Protein AF-A0A7G1KSM9-F1 (afdb_monomer_lite)

Sequence (116 aa):
MVGIVAAVAVLLAAGSAVAEEPATRLVLTREDSDQPTRTATLTCDPVGGSHPAAVAACGFLAPLGELTLPEEDPSVRCFRYHPVVYRAEGILRGTPISVVRTYGCLIPELPALWAF

InterPro domains:
  IPR023549 Subtilisin inhibitor [PF00720] (26-104)
  IPR036819 Subtilisin inhibitor-like superfamily [G3DSA:3.30.350.10] (16-112)
  IPR036819 Subtilisin inhibitor-like superfamily [SSF55399] (30-105)

Secondary structure (DSSP, 8-state):
--------------------PPPPEEEEEEEETTEEEEEEEEEETTEESS-TTHHHHHHHHTT-SS--PPPP-TTS--SS---EEEEEEEEETTEEEEEEEEESS-PPPPPGGG--

Foldseek 3Di:
DDDDDDDDDDDDPPPPPPPPFQKDWKWKWKDWPPDDIDIWIFTVVPTDTRQPPRVQLNVVLVPDPDDAADDDDPVDDAPFWTKMKIWMFDDRRNRTDIYIDIDTRDRDDDGSNNVD

Structure (mmCIF, N/CA/C/O backbone):
data_AF-A0A7G1KSM9-F1
#
_entry.id   AF-A0A7G1KSM9-F1
#
loop_
_atom_site.group_PDB
_atom_site.id
_atom_site.type_symbol
_atom_site.label_atom_id
_atom_site.label_alt_id
_atom_site.label_comp_id
_atom_site.label_asym_id
_atom_site.label_entity_id
_atom_site.label_seq_id
_atom_site.pdbx_PDB_ins_code
_atom_site.Cartn_x
_atom_site.Cartn_y
_atom_site.Cartn_z
_atom_site.occupancy
_atom_site.B_iso_or_equiv
_atom_site.auth_seq_id
_atom_site.auth_comp_id
_atom_site.auth_asym_id
_atom_site.auth_atom_id
_atom_site.pdbx_PDB_model_num
ATOM 1 N N . MET A 1 1 ? -33.734 14.907 71.383 1.00 39.75 1 MET A N 1
ATOM 2 C CA . MET A 1 1 ? -33.641 15.431 70.005 1.00 39.75 1 MET A CA 1
ATOM 3 C C . MET A 1 1 ? -32.672 14.536 69.248 1.00 39.75 1 MET A C 1
ATOM 5 O O . MET A 1 1 ? -31.498 14.544 69.585 1.00 39.75 1 MET A O 1
ATOM 9 N N . VAL A 1 2 ? -33.155 13.688 68.337 1.00 40.62 2 VAL A N 1
ATOM 10 C CA . VAL A 1 2 ? -32.321 12.774 67.534 1.00 40.62 2 VAL A CA 1
ATOM 11 C C . VAL A 1 2 ? -32.376 13.279 66.095 1.00 40.62 2 VAL A C 1
ATOM 13 O O . VAL A 1 2 ? -33.443 13.271 65.489 1.00 40.62 2 VAL A O 1
ATOM 16 N N . GLY A 1 3 ? -31.259 13.810 65.596 1.00 44.59 3 GLY A N 1
ATOM 17 C CA . GLY A 1 3 ? -31.124 14.308 64.228 1.00 44.59 3 GLY A CA 1
ATOM 18 C C . GLY A 1 3 ? -30.664 13.186 63.303 1.00 44.59 3 GLY A C 1
ATOM 19 O O . GLY A 1 3 ? -29.601 12.610 63.515 1.00 44.59 3 GLY A O 1
ATOM 20 N N . ILE A 1 4 ? -31.475 12.863 62.298 1.00 49.16 4 ILE A N 1
ATOM 21 C CA . ILE A 1 4 ? -31.151 11.878 61.263 1.00 49.16 4 ILE A CA 1
ATOM 22 C C . ILE A 1 4 ? -30.367 12.601 60.164 1.00 49.16 4 ILE A C 1
ATOM 24 O O . ILE A 1 4 ? -30.882 13.521 59.531 1.00 49.16 4 ILE A O 1
ATOM 28 N N . VAL A 1 5 ? -29.116 12.194 59.951 1.00 51.19 5 VAL A N 1
ATOM 29 C CA . VAL A 1 5 ? -28.279 12.659 58.839 1.00 51.19 5 VAL A CA 1
ATOM 30 C C . VAL A 1 5 ? -28.588 11.783 57.624 1.00 51.19 5 VAL A C 1
ATOM 32 O O . VAL A 1 5 ? -28.322 10.583 57.641 1.00 51.19 5 VAL A O 1
ATOM 35 N N . ALA A 1 6 ? -29.174 12.367 56.579 1.00 50.00 6 ALA A N 1
ATOM 36 C CA . ALA A 1 6 ? -29.398 11.699 55.300 1.00 50.00 6 ALA A CA 1
ATOM 37 C C . ALA A 1 6 ? -28.139 11.829 54.427 1.00 50.00 6 ALA A C 1
ATOM 39 O O . ALA A 1 6 ? -27.788 12.925 53.992 1.00 50.00 6 ALA A O 1
ATOM 40 N N . ALA A 1 7 ? -27.444 10.717 54.188 1.00 54.44 7 ALA A N 1
ATOM 41 C CA . ALA A 1 7 ? -26.308 10.660 53.274 1.00 54.44 7 ALA A CA 1
ATOM 42 C C . ALA A 1 7 ? -26.807 10.506 51.827 1.00 54.44 7 ALA A C 1
ATOM 44 O O . ALA A 1 7 ? -27.476 9.530 51.492 1.00 54.44 7 ALA A O 1
ATOM 45 N N . VAL A 1 8 ? -26.485 11.476 50.969 1.00 54.75 8 VAL A N 1
ATOM 46 C CA . VAL A 1 8 ? -26.760 11.435 49.526 1.00 54.75 8 VAL A CA 1
ATOM 47 C C . VAL A 1 8 ? -25.670 10.599 48.854 1.00 54.75 8 VAL A C 1
ATOM 49 O O . VAL A 1 8 ? -24.506 10.992 48.832 1.00 54.75 8 VAL A O 1
ATOM 52 N N . ALA A 1 9 ? -26.036 9.435 48.320 1.00 57.41 9 ALA A N 1
ATOM 53 C CA . ALA A 1 9 ? -25.137 8.599 47.532 1.00 57.41 9 ALA A CA 1
ATOM 54 C C . ALA A 1 9 ? -25.076 9.127 46.089 1.00 57.41 9 ALA A C 1
ATOM 56 O O . ALA A 1 9 ? -26.058 9.055 45.350 1.00 57.41 9 ALA A O 1
ATOM 57 N N . VAL A 1 10 ? -23.927 9.674 45.688 1.00 58.09 10 VAL A N 1
ATOM 58 C CA . VAL A 1 10 ? -23.657 10.062 44.298 1.00 58.09 10 VAL A CA 1
ATOM 59 C C . VAL A 1 10 ? -23.310 8.795 43.514 1.00 58.09 10 VAL A C 1
ATOM 61 O O . VAL A 1 10 ? -22.262 8.192 43.727 1.00 58.09 10 VAL A O 1
ATOM 64 N N . LEU A 1 11 ? -24.204 8.374 42.620 1.00 55.00 11 LEU A N 1
ATOM 65 C CA . LEU A 1 11 ? -23.947 7.309 41.650 1.00 55.00 11 LEU A CA 1
ATOM 66 C C . LEU A 1 11 ? -23.027 7.865 40.553 1.00 55.00 11 LEU A C 1
ATOM 68 O O . LEU A 1 11 ? -23.480 8.584 39.664 1.00 55.00 11 LEU A O 1
ATOM 72 N N . LEU A 1 12 ? -21.729 7.553 40.617 1.00 54.66 12 LEU A N 1
ATOM 73 C CA . LEU A 1 12 ? -20.820 7.771 39.492 1.00 54.66 12 LEU A CA 1
ATOM 74 C C . LEU A 1 12 ? -21.160 6.754 38.395 1.00 54.66 12 LEU A C 1
ATOM 76 O O . LEU A 1 12 ? -20.858 5.568 38.522 1.00 54.66 12 LEU A O 1
ATOM 80 N N . ALA A 1 13 ? -21.785 7.217 37.314 1.00 57.41 13 ALA A N 1
ATOM 81 C CA . ALA A 1 13 ? -21.904 6.446 36.086 1.00 57.41 13 ALA A CA 1
ATOM 82 C C . ALA A 1 13 ? -20.502 6.266 35.484 1.00 57.41 13 ALA A C 1
ATOM 84 O O . ALA A 1 13 ? -19.926 7.202 34.929 1.00 57.41 13 ALA A O 1
ATOM 85 N N . ALA A 1 14 ? -19.936 5.067 35.618 1.00 58.00 14 ALA A N 1
ATOM 86 C CA . ALA A 1 14 ? -18.757 4.663 34.869 1.00 58.00 14 ALA A CA 1
ATOM 87 C C . ALA A 1 14 ? -19.163 4.537 33.394 1.00 58.00 14 ALA A C 1
ATOM 89 O O . ALA A 1 14 ? -19.775 3.550 32.990 1.00 58.00 14 ALA A O 1
ATOM 90 N N . GLY A 1 15 ? -18.894 5.576 32.604 1.00 56.28 15 GLY A N 1
ATOM 91 C CA . GLY A 1 15 ? -19.031 5.504 31.156 1.00 56.28 15 GLY A CA 1
ATOM 92 C C . GLY A 1 15 ? -18.079 4.439 30.627 1.00 56.28 15 GLY A C 1
ATOM 93 O O . GLY A 1 15 ? -16.872 4.522 30.850 1.00 56.28 15 GLY A O 1
ATOM 94 N N . SER A 1 16 ? -18.620 3.427 29.954 1.00 50.34 16 SER A N 1
ATOM 95 C CA . SER A 1 16 ? -17.835 2.462 29.198 1.00 50.34 16 SER A CA 1
ATOM 96 C C . SER A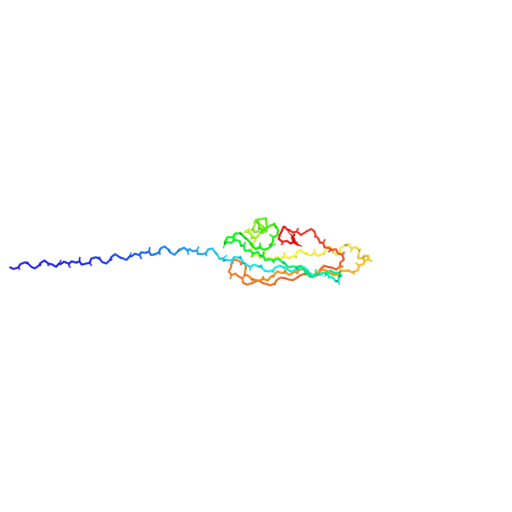 1 16 ? -17.045 3.232 28.145 1.00 50.34 16 SER A C 1
ATOM 98 O O . SER A 1 16 ? -17.616 3.694 27.159 1.00 50.34 16 SER A O 1
ATOM 100 N N . ALA A 1 17 ? -15.743 3.408 28.355 1.00 57.19 17 ALA A N 1
ATOM 101 C CA . ALA A 1 17 ? -14.856 3.788 27.272 1.00 57.19 17 ALA A CA 1
ATOM 102 C C . ALA A 1 17 ? -14.885 2.624 26.278 1.00 57.19 17 ALA A C 1
ATOM 104 O O . ALA A 1 17 ? -14.283 1.579 26.525 1.00 57.19 17 ALA A O 1
ATOM 105 N N . VAL A 1 18 ? -15.651 2.765 25.193 1.00 57.38 18 VAL A N 1
ATOM 106 C CA . VAL A 1 18 ? -15.449 1.927 24.015 1.00 57.38 18 VAL A CA 1
ATOM 107 C C . VAL A 1 18 ? -14.020 2.238 23.601 1.00 57.38 18 VAL A C 1
ATOM 109 O O . VAL A 1 18 ? -13.718 3.371 23.229 1.00 57.38 18 VAL A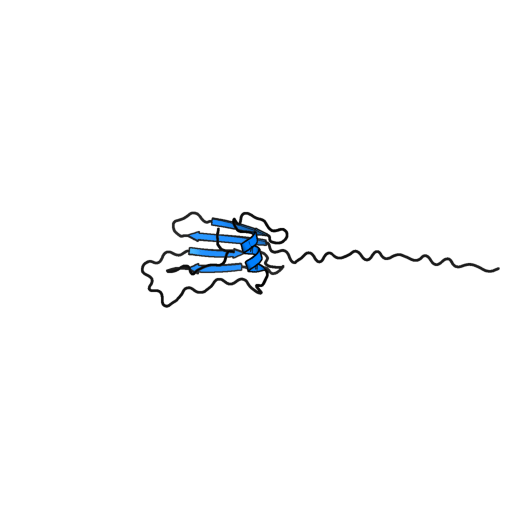 O 1
ATOM 112 N N . ALA A 1 19 ? -13.113 1.285 23.803 1.00 54.09 19 ALA A N 1
ATOM 113 C CA . ALA A 1 19 ? -11.807 1.368 23.188 1.00 54.09 19 ALA A CA 1
ATOM 114 C C . ALA A 1 19 ? -12.088 1.342 21.686 1.00 54.09 19 ALA A C 1
ATOM 116 O O . ALA A 1 19 ? -12.403 0.288 21.143 1.00 54.09 19 ALA A O 1
ATOM 117 N N . GLU A 1 20 ? -12.110 2.520 21.061 1.00 58.97 20 GLU A N 1
ATOM 118 C CA . GLU A 1 20 ? -12.119 2.633 19.611 1.00 58.97 20 GLU A CA 1
ATOM 119 C C . GLU A 1 20 ? -10.9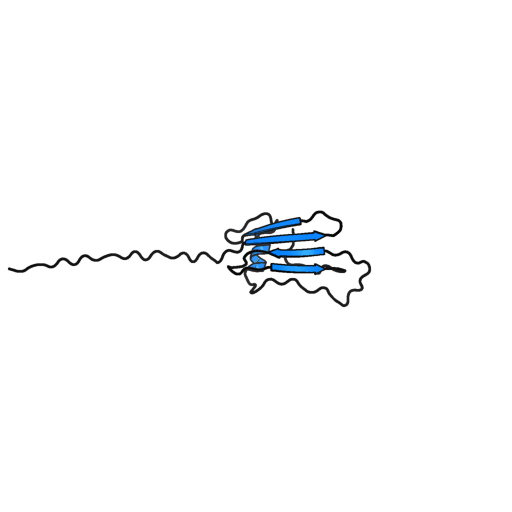18 1.806 19.152 1.00 58.97 20 GLU A C 1
ATOM 121 O O . GLU A 1 20 ? -9.779 2.112 19.532 1.00 58.97 20 GLU A O 1
ATOM 126 N N . GLU A 1 21 ? -11.167 0.692 18.453 1.00 62.78 21 GLU A N 1
ATOM 127 C CA . GLU A 1 21 ? -10.068 -0.077 17.884 1.00 62.78 21 GLU A CA 1
ATOM 128 C C . GLU A 1 21 ? -9.228 0.891 17.059 1.00 62.78 21 GLU A C 1
ATOM 130 O O . GLU A 1 21 ? -9.774 1.760 16.367 1.00 62.78 21 GLU A O 1
ATOM 135 N N . PRO A 1 22 ? -7.896 0.842 17.208 1.00 68.81 22 PRO A N 1
ATOM 136 C CA . PRO A 1 22 ? -7.070 1.882 16.652 1.00 68.81 22 PRO A CA 1
ATOM 137 C C . PRO A 1 22 ? -7.269 1.870 15.133 1.00 68.81 22 PRO A C 1
ATOM 139 O O . PRO A 1 22 ? -7.012 0.874 14.459 1.00 68.81 22 PRO A O 1
ATOM 142 N N . ALA A 1 23 ? -7.798 2.977 14.612 1.00 84.94 23 ALA A N 1
ATOM 143 C CA . ALA A 1 23 ? -8.344 3.001 13.265 1.00 84.94 23 ALA A CA 1
ATOM 144 C C . ALA A 1 23 ? -7.251 2.718 12.228 1.00 84.94 23 ALA A C 1
ATOM 146 O O . ALA A 1 23 ? -6.180 3.334 12.245 1.00 84.94 23 ALA A O 1
ATOM 147 N N . THR A 1 24 ? -7.536 1.807 11.298 1.00 94.62 24 THR A N 1
ATOM 148 C CA . THR A 1 24 ? -6.710 1.608 10.103 1.00 94.62 24 THR A CA 1
ATOM 149 C C . THR A 1 24 ? -7.326 2.355 8.930 1.00 94.62 24 THR A C 1
ATOM 151 O O . THR A 1 24 ? -8.465 2.087 8.550 1.00 94.62 24 THR A O 1
ATOM 154 N N . ARG A 1 25 ? -6.568 3.296 8.361 1.00 96.88 25 ARG A N 1
ATOM 155 C CA . ARG A 1 25 ? -6.930 4.093 7.187 1.00 96.88 25 ARG A CA 1
ATOM 156 C C . ARG A 1 25 ? -5.703 4.306 6.315 1.00 96.88 25 ARG A C 1
ATOM 158 O O . ARG A 1 25 ? -4.811 5.063 6.691 1.00 96.88 25 ARG A O 1
ATOM 165 N N . LEU A 1 26 ? -5.695 3.683 5.144 1.00 98.06 26 LEU A N 1
ATOM 166 C CA . LEU A 1 26 ? -4.578 3.725 4.210 1.00 98.06 26 LEU A CA 1
ATOM 167 C C . LEU A 1 26 ? -5.009 4.270 2.848 1.00 98.06 26 LEU A C 1
ATOM 169 O O . LEU A 1 26 ? -6.130 4.040 2.387 1.00 98.06 26 LEU A O 1
ATOM 173 N N . VAL A 1 27 ? -4.081 4.965 2.203 1.00 98.50 27 VAL A N 1
ATOM 174 C CA . VAL A 1 27 ? -4.089 5.280 0.779 1.00 98.50 27 VAL A CA 1
ATOM 175 C C . VAL A 1 27 ? -2.986 4.453 0.136 1.00 98.50 27 VAL A C 1
ATOM 177 O O . VAL A 1 27 ? -1.830 4.498 0.557 1.00 98.50 27 VAL A O 1
ATOM 180 N N . LEU A 1 28 ? -3.369 3.674 -0.863 1.00 98.69 28 LEU A N 1
ATOM 181 C CA . LEU A 1 28 ? -2.502 2.786 -1.614 1.00 98.69 28 LEU A CA 1
ATOM 182 C C . LEU A 1 28 ? -2.347 3.361 -3.015 1.00 98.69 28 LEU A C 1
ATOM 184 O O . LEU A 1 28 ? -3.349 3.691 -3.646 1.00 98.69 28 LEU A O 1
ATOM 188 N N . THR A 1 29 ? -1.117 3.461 -3.502 1.00 98.56 29 THR A N 1
ATOM 189 C CA . THR A 1 29 ? -0.817 4.011 -4.826 1.00 98.56 29 THR A CA 1
ATOM 190 C C . THR A 1 29 ? 0.076 3.055 -5.603 1.00 98.56 29 THR A C 1
ATOM 192 O O . THR A 1 29 ? 1.009 2.474 -5.045 1.00 98.56 29 THR A O 1
ATOM 195 N N . ARG A 1 30 ? -0.222 2.900 -6.894 1.00 98.12 30 ARG A N 1
ATOM 196 C CA . ARG A 1 30 ? 0.574 2.153 -7.867 1.00 98.12 30 ARG A CA 1
ATOM 197 C C . ARG A 1 30 ? 0.849 3.055 -9.064 1.00 98.12 30 ARG A C 1
ATOM 199 O O . ARG A 1 30 ? -0.082 3.489 -9.742 1.00 98.12 30 ARG A O 1
ATOM 206 N N . GLU A 1 31 ? 2.118 3.339 -9.307 1.00 98.12 31 GLU A N 1
ATOM 207 C CA . GLU A 1 31 ? 2.585 4.147 -10.434 1.00 98.12 31 GLU A CA 1
ATOM 208 C C . GLU A 1 31 ? 3.349 3.245 -11.398 1.00 98.12 31 GLU A C 1
ATOM 210 O O . GLU A 1 31 ? 4.340 2.628 -11.009 1.00 98.12 31 GLU A O 1
ATOM 215 N N . ASP A 1 32 ? 2.903 3.170 -12.650 1.00 94.94 32 ASP A N 1
ATOM 216 C CA . ASP A 1 32 ? 3.672 2.565 -13.736 1.00 94.94 32 ASP A CA 1
ATOM 217 C C . ASP A 1 32 ? 4.163 3.665 -14.671 1.00 94.94 32 ASP A C 1
ATOM 219 O O . ASP A 1 32 ? 3.445 4.628 -14.930 1.00 94.94 32 ASP A O 1
ATOM 223 N N . SER A 1 33 ? 5.353 3.495 -15.243 1.00 87.12 33 SER A N 1
ATOM 224 C CA 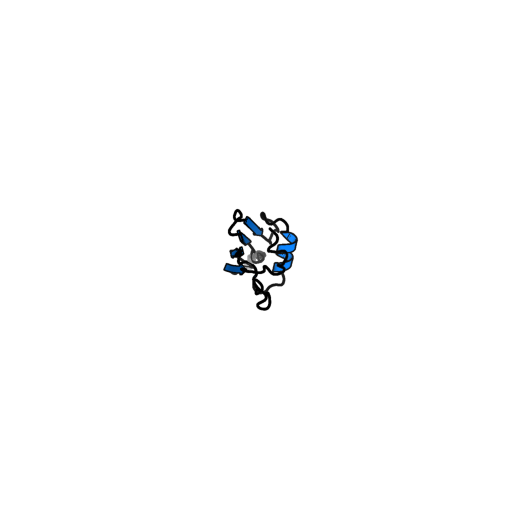. SER A 1 33 ? 5.908 4.496 -16.168 1.00 87.12 33 SER A CA 1
ATOM 225 C C . SER A 1 33 ? 5.055 4.765 -17.421 1.00 87.12 33 SER A C 1
ATOM 227 O O . SER A 1 33 ? 5.088 5.881 -17.932 1.00 87.12 33 SER A O 1
ATOM 229 N N . ASP A 1 34 ? 4.251 3.791 -17.867 1.00 90.81 34 ASP A N 1
ATOM 230 C CA . ASP A 1 34 ? 3.452 3.877 -19.101 1.00 90.81 34 ASP A CA 1
ATOM 231 C C . ASP A 1 34 ? 1.926 3.800 -18.865 1.00 90.81 34 ASP A C 1
ATOM 233 O O . ASP A 1 34 ? 1.157 3.646 -19.816 1.00 90.81 34 ASP A O 1
ATOM 237 N N . GLN A 1 35 ? 1.454 3.866 -17.614 1.00 93.31 35 GLN A N 1
ATOM 238 C CA . GLN A 1 35 ? 0.023 3.789 -17.282 1.00 93.31 35 GLN A CA 1
ATOM 239 C C . GLN A 1 35 ? -0.388 4.912 -16.324 1.00 93.31 35 GLN A C 1
ATOM 241 O O . GLN A 1 35 ? 0.440 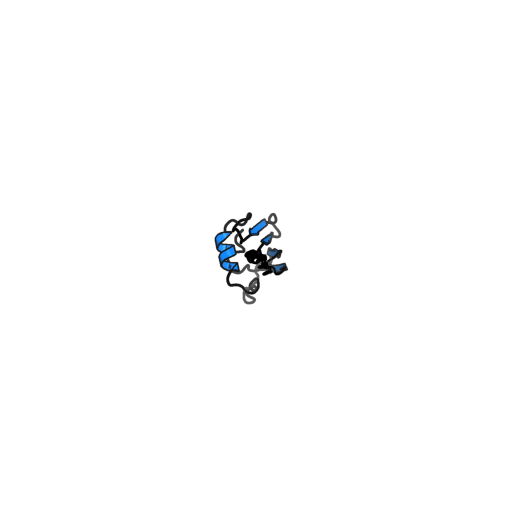5.409 -15.561 1.00 93.31 35 GLN A O 1
ATOM 246 N N . PRO A 1 36 ? -1.676 5.298 -16.298 1.00 96.56 36 PRO A N 1
ATOM 247 C CA . PRO A 1 36 ? -2.180 6.199 -15.272 1.00 96.56 36 PRO A CA 1
ATOM 248 C C . PRO A 1 36 ? -1.967 5.626 -13.868 1.00 96.56 36 PRO A C 1
ATOM 250 O O . PRO A 1 36 ? -2.228 4.444 -13.626 1.00 96.56 36 PRO A O 1
ATOM 253 N N . THR A 1 37 ? -1.565 6.490 -12.936 1.00 97.56 37 THR A N 1
ATOM 254 C CA . THR A 1 37 ? -1.472 6.160 -11.513 1.00 97.56 37 THR A CA 1
ATOM 255 C C . THR A 1 37 ? -2.799 5.611 -11.001 1.00 97.56 37 THR A C 1
ATOM 257 O O . THR A 1 37 ? -3.858 6.211 -11.206 1.00 97.56 37 THR A O 1
ATOM 260 N N . ARG A 1 38 ? -2.737 4.478 -10.303 1.00 98.06 38 ARG A N 1
ATOM 261 C CA . ARG A 1 38 ? -3.887 3.878 -9.623 1.00 98.06 38 ARG A CA 1
ATOM 262 C C . ARG A 1 38 ? -3.811 4.188 -8.144 1.00 98.06 38 ARG A C 1
ATOM 264 O O . ARG A 1 38 ? -2.734 4.138 -7.551 1.00 98.06 38 ARG A O 1
ATOM 271 N N . THR A 1 39 ? -4.965 4.467 -7.553 1.00 98.38 39 THR A N 1
ATOM 272 C CA . THR A 1 39 ? -5.076 4.776 -6.131 1.00 98.38 39 THR A CA 1
ATOM 273 C C . THR A 1 39 ? -6.295 4.088 -5.540 1.00 98.38 39 THR A C 1
ATOM 275 O O . THR A 1 39 ? -7.389 4.162 -6.100 1.00 98.38 39 THR A O 1
ATOM 278 N N . ALA A 1 40 ? -6.115 3.459 -4.384 1.00 98.56 40 ALA A N 1
ATOM 279 C CA . ALA A 1 40 ? -7.180 2.843 -3.612 1.00 98.56 40 ALA A CA 1
ATOM 280 C C . ALA A 1 40 ? -7.147 3.331 -2.162 1.00 98.56 40 ALA A C 1
ATOM 282 O O . ALA A 1 40 ? -6.083 3.496 -1.571 1.00 98.56 40 ALA A O 1
ATOM 283 N N . THR A 1 41 ? -8.318 3.551 -1.572 1.00 98.50 41 THR A N 1
ATOM 284 C CA . THR A 1 41 ? -8.452 3.804 -0.135 1.00 98.50 41 THR A CA 1
ATOM 285 C C . THR A 1 41 ? -8.890 2.533 0.573 1.00 98.50 41 THR A C 1
ATOM 287 O O . THR A 1 41 ? -9.683 1.756 0.037 1.00 98.50 41 THR A O 1
ATOM 290 N N . LEU A 1 42 ? -8.387 2.331 1.787 1.00 98.38 42 LEU A N 1
ATOM 291 C CA . LEU A 1 42 ? -8.743 1.204 2.638 1.00 98.38 42 LEU A CA 1
ATOM 292 C C . LEU A 1 42 ? -9.030 1.704 4.053 1.00 98.38 42 LEU A C 1
ATOM 294 O O . LEU A 1 42 ? -8.232 2.439 4.629 1.00 98.38 42 LEU A O 1
ATOM 298 N N . THR A 1 43 ? -10.168 1.306 4.609 1.00 96.62 43 THR A N 1
ATOM 299 C CA . THR A 1 43 ? -10.502 1.434 6.036 1.00 96.62 43 THR A CA 1
ATOM 300 C C . THR A 1 43 ? -10.886 0.054 6.552 1.00 96.62 43 THR A C 1
ATOM 302 O O . THR A 1 43 ? -11.494 -0.695 5.790 1.00 96.62 43 THR A O 1
ATOM 305 N N . CYS A 1 44 ? -10.520 -0.299 7.789 1.00 95.12 44 CYS A N 1
ATOM 306 C CA . CYS A 1 44 ? -10.832 -1.624 8.351 1.00 95.12 44 CYS A CA 1
ATOM 307 C C . CYS A 1 44 ? -11.905 -1.621 9.446 1.00 95.12 44 CYS A C 1
ATOM 309 O O . CYS A 1 44 ? -12.533 -2.656 9.647 1.00 95.12 44 CYS A O 1
ATOM 311 N N . ASP A 1 45 ? -12.214 -0.460 10.035 1.00 90.06 45 ASP A N 1
ATOM 312 C CA . ASP A 1 45 ? -13.151 -0.333 11.158 1.00 90.06 45 ASP A CA 1
ATOM 313 C C . ASP A 1 45 ? -14.111 0.856 10.935 1.00 90.06 45 ASP A C 1
ATOM 315 O O . ASP A 1 45 ? -13.828 1.978 11.364 1.00 90.06 45 ASP A O 1
ATOM 319 N N . PRO A 1 46 ? -15.233 0.665 10.211 1.00 92.62 46 PRO A N 1
ATOM 320 C CA . PRO A 1 46 ? -15.631 -0.550 9.494 1.00 92.62 46 PRO A CA 1
ATOM 321 C C . PRO A 1 46 ? -14.872 -0.743 8.168 1.00 92.62 46 PRO A C 1
ATOM 323 O O . PRO A 1 46 ? -14.346 0.209 7.585 1.00 92.62 46 PRO A O 1
ATOM 326 N N . VAL A 1 47 ? -14.866 -1.981 7.657 1.00 96.19 47 VAL A N 1
ATOM 327 C CA . VAL A 1 47 ? -14.233 -2.323 6.373 1.00 96.19 47 VAL A CA 1
ATOM 328 C C . VAL A 1 47 ? -14.862 -1.531 5.223 1.00 96.19 47 VAL A C 1
ATOM 330 O O . VAL A 1 47 ? -16.074 -1.579 5.015 1.00 96.19 47 VAL A O 1
ATOM 333 N N . GLY A 1 48 ? -14.037 -0.838 4.438 1.00 95.75 48 GLY A N 1
ATOM 334 C CA . GLY A 1 48 ? -14.497 -0.054 3.296 1.00 95.75 48 GLY A CA 1
ATOM 335 C C . GLY A 1 48 ? -13.383 0.691 2.564 1.00 95.75 48 GLY A C 1
ATOM 336 O O . GLY A 1 48 ? -12.197 0.408 2.734 1.00 95.75 48 GLY A O 1
ATOM 337 N N . GLY A 1 49 ? -13.785 1.666 1.747 1.00 96.75 49 GLY A N 1
ATOM 338 C CA . GLY A 1 49 ? -12.907 2.399 0.833 1.00 96.75 49 GLY A CA 1
ATOM 339 C C . GLY A 1 49 ? -13.078 1.951 -0.619 1.00 96.75 49 GLY A C 1
ATOM 340 O O . GLY A 1 49 ? -13.993 1.195 -0.941 1.00 96.75 49 GLY A O 1
ATOM 341 N N . SER A 1 50 ? -12.221 2.452 -1.509 1.00 98.38 50 SER A N 1
ATOM 342 C CA . SER A 1 50 ? -12.254 2.108 -2.937 1.00 98.38 50 SER A CA 1
ATOM 343 C C . SER A 1 50 ? -11.464 0.845 -3.290 1.00 98.38 50 SER A C 1
ATOM 345 O O . SER A 1 50 ? -11.489 0.426 -4.445 1.00 98.38 50 SER A O 1
ATOM 347 N N . HIS A 1 51 ? -10.771 0.225 -2.329 1.00 98.06 51 HIS A N 1
ATOM 348 C CA . HIS A 1 51 ? -10.023 -1.005 -2.568 1.00 98.06 51 HIS A CA 1
ATOM 349 C C . HIS A 1 51 ? -10.962 -2.169 -2.951 1.00 98.06 51 HIS A C 1
ATOM 351 O O . HIS A 1 51 ? -11.829 -2.543 -2.154 1.00 98.06 51 HIS A O 1
ATOM 357 N N . PRO A 1 52 ? -10.785 -2.804 -4.125 1.00 98.00 52 PRO A N 1
ATOM 358 C CA . PRO A 1 52 ? -11.745 -3.779 -4.650 1.00 98.00 52 PRO A CA 1
ATOM 359 C C . PRO A 1 52 ? -11.828 -5.058 -3.805 1.00 98.00 52 PRO A C 1
ATOM 361 O O . PRO A 1 52 ? -12.868 -5.710 -3.768 1.00 98.00 52 PRO A O 1
ATOM 364 N N . ALA A 1 53 ? -10.756 -5.400 -3.084 1.00 97.12 53 ALA A N 1
ATOM 365 C CA . ALA A 1 53 ? -10.695 -6.544 -2.175 1.00 97.12 53 ALA A CA 1
ATOM 366 C C . ALA A 1 53 ? -10.549 -6.122 -0.698 1.00 97.12 53 ALA A C 1
ATOM 368 O O . ALA A 1 53 ? -9.741 -6.691 0.032 1.00 97.12 53 ALA A O 1
ATOM 369 N N . ALA A 1 54 ? -11.284 -5.091 -0.253 1.00 97.44 54 ALA A N 1
ATOM 370 C CA . ALA A 1 54 ? -11.123 -4.484 1.078 1.00 97.44 54 ALA A CA 1
ATOM 371 C C . ALA A 1 54 ? -11.139 -5.492 2.247 1.00 97.44 54 ALA A C 1
ATOM 373 O O . ALA A 1 54 ? -10.287 -5.421 3.128 1.00 97.44 54 ALA A O 1
ATOM 374 N N . VAL A 1 55 ? -12.044 -6.480 2.228 1.00 97.06 55 VAL A N 1
ATOM 375 C CA . VAL A 1 55 ? -12.120 -7.525 3.271 1.00 97.06 55 VAL A CA 1
ATOM 376 C C . VAL A 1 55 ? -10.832 -8.351 3.335 1.00 97.06 55 VAL A C 1
ATOM 378 O O . VAL A 1 55 ? -10.280 -8.554 4.414 1.00 97.06 55 VAL A O 1
ATOM 381 N N . ALA A 1 56 ? -10.319 -8.794 2.184 1.00 97.75 56 ALA A N 1
ATOM 382 C CA . ALA A 1 56 ? -9.086 -9.576 2.121 1.00 97.75 56 ALA A CA 1
ATOM 383 C C . ALA A 1 56 ? -7.858 -8.735 2.505 1.00 97.75 56 ALA A C 1
ATOM 385 O O . ALA A 1 56 ? -6.972 -9.219 3.207 1.00 97.75 56 ALA A O 1
ATOM 386 N N . ALA A 1 57 ? -7.827 -7.464 2.096 1.00 97.38 57 ALA A N 1
ATOM 387 C CA . ALA A 1 57 ? -6.770 -6.527 2.459 1.00 97.38 57 ALA A CA 1
ATOM 388 C C . ALA A 1 57 ? -6.723 -6.274 3.977 1.00 97.38 57 ALA A C 1
ATOM 390 O O . ALA A 1 57 ? -5.656 -6.363 4.580 1.00 97.38 57 ALA A O 1
ATOM 391 N N . CYS A 1 58 ? -7.871 -6.043 4.620 1.00 96.19 58 CYS A N 1
ATOM 392 C CA . CYS A 1 58 ? -7.940 -5.908 6.076 1.00 96.19 58 CYS A CA 1
ATOM 393 C C . CYS A 1 58 ? -7.580 -7.212 6.801 1.00 96.19 58 CYS A C 1
ATOM 395 O O . CYS A 1 58 ? -6.860 -7.177 7.796 1.00 96.19 58 CYS A O 1
ATOM 397 N N . GLY A 1 59 ? -7.993 -8.369 6.270 1.00 95.75 59 GLY A N 1
ATOM 398 C CA . GLY A 1 59 ? -7.588 -9.675 6.799 1.00 95.75 59 GLY A CA 1
ATOM 399 C C . GLY A 1 59 ? -6.073 -9.903 6.752 1.00 95.75 59 GLY A C 1
ATOM 400 O O . GLY A 1 59 ? -5.510 -10.449 7.697 1.00 95.75 59 GLY A O 1
ATOM 401 N N . PHE A 1 60 ? -5.400 -9.435 5.696 1.00 95.50 60 PHE A N 1
ATOM 402 C CA . PHE A 1 60 ? -3.937 -9.454 5.606 1.00 95.50 60 PHE A CA 1
ATOM 403 C C . PHE A 1 60 ? -3.278 -8.544 6.650 1.00 95.50 60 PHE A C 1
ATOM 405 O O . PHE A 1 60 ? -2.273 -8.930 7.236 1.00 95.50 60 PHE A O 1
ATOM 412 N N . LEU A 1 61 ? -3.840 -7.358 6.902 1.00 95.06 61 LEU A N 1
ATOM 413 C CA . LEU A 1 61 ? -3.285 -6.390 7.853 1.00 95.06 61 LEU A CA 1
ATOM 414 C C . LEU A 1 61 ? -3.477 -6.793 9.322 1.00 95.06 61 LEU A C 1
ATOM 416 O O . LEU A 1 61 ? -2.633 -6.458 10.150 1.00 95.06 61 LEU A O 1
ATOM 420 N N . ALA A 1 62 ? -4.553 -7.512 9.650 1.00 92.50 62 ALA A N 1
ATOM 421 C CA . ALA A 1 62 ? -4.919 -7.850 11.026 1.00 92.50 62 ALA A CA 1
ATOM 422 C C . ALA A 1 62 ? -3.784 -8.497 11.859 1.00 92.50 62 ALA A C 1
ATOM 424 O O . ALA A 1 62 ? -3.519 -8.012 12.964 1.00 92.50 62 ALA A O 1
ATOM 425 N N . PRO A 1 63 ? -3.075 -9.539 11.373 1.00 92.62 63 PRO A N 1
ATOM 426 C CA . PRO A 1 63 ? -1.995 -10.167 12.135 1.00 92.62 63 PRO A CA 1
ATOM 427 C C . PRO A 1 63 ? -0.654 -9.422 12.061 1.00 92.62 63 PRO A C 1
ATOM 429 O O . PRO A 1 63 ? 0.258 -9.751 12.819 1.00 92.62 63 PRO A O 1
ATOM 432 N N . LEU A 1 64 ? -0.479 -8.465 11.145 1.00 89.81 64 LEU A N 1
ATOM 433 C CA . LEU A 1 64 ? 0.831 -7.857 10.905 1.00 89.81 64 LEU A CA 1
ATOM 434 C C . LEU A 1 64 ? 1.211 -6.909 12.031 1.00 89.81 64 LEU A C 1
ATOM 436 O O . LEU A 1 64 ? 0.374 -6.159 12.508 1.00 89.81 64 LEU A O 1
ATOM 440 N N . GLY A 1 65 ? 2.478 -6.904 12.444 1.00 83.94 65 GLY A N 1
ATOM 441 C CA . GLY A 1 65 ? 3.036 -5.862 13.316 1.00 83.94 65 GLY A CA 1
ATOM 442 C C . GLY A 1 65 ? 3.396 -4.591 12.542 1.00 83.94 65 GLY A C 1
ATOM 443 O O . GLY A 1 65 ? 3.155 -3.486 13.016 1.00 83.94 65 GLY A O 1
ATOM 444 N N . GLU A 1 66 ? 3.907 -4.773 11.327 1.00 89.06 66 GLU A N 1
ATOM 445 C CA . GLU A 1 66 ? 4.419 -3.732 10.440 1.00 89.06 66 GLU A CA 1
ATOM 446 C C . GLU A 1 66 ? 4.071 -4.086 8.989 1.00 89.06 66 GLU A C 1
ATOM 448 O O . GLU A 1 66 ? 3.987 -5.266 8.635 1.00 89.06 66 GLU A O 1
ATOM 453 N N . LEU A 1 67 ? 3.857 -3.069 8.150 1.00 93.81 67 LEU A N 1
ATOM 454 C CA . LEU A 1 67 ? 3.655 -3.260 6.719 1.00 93.81 67 LEU A CA 1
ATOM 455 C C . LEU A 1 67 ? 4.999 -3.180 5.995 1.00 93.81 67 LEU A C 1
ATOM 457 O O . LEU A 1 67 ? 5.644 -2.137 5.990 1.00 93.81 67 LEU A O 1
ATOM 461 N N . THR A 1 68 ? 5.379 -4.258 5.320 1.00 93.25 68 THR A N 1
ATOM 462 C CA . THR A 1 68 ? 6.567 -4.295 4.466 1.00 93.25 68 THR A CA 1
ATOM 463 C C . THR A 1 68 ? 6.212 -4.823 3.080 1.00 93.25 68 THR A C 1
ATOM 465 O O . THR A 1 68 ? 5.256 -5.580 2.898 1.00 93.25 68 THR A O 1
ATOM 468 N N . LEU A 1 69 ? 6.972 -4.377 2.080 1.00 93.44 69 LEU A N 1
ATOM 469 C CA . LEU A 1 69 ? 6.916 -4.887 0.713 1.00 93.44 69 LEU A CA 1
ATOM 470 C C . LEU A 1 69 ? 8.103 -5.835 0.498 1.00 93.44 69 LEU A C 1
ATOM 472 O O . LEU A 1 69 ? 9.225 -5.470 0.867 1.00 93.44 69 LEU A O 1
ATOM 476 N N . PRO A 1 70 ? 7.887 -7.030 -0.082 1.00 93.31 70 PRO A N 1
ATOM 477 C CA . PRO A 1 70 ? 8.948 -8.011 -0.277 1.00 93.31 70 PRO A CA 1
ATOM 478 C C . PRO A 1 70 ? 10.048 -7.482 -1.197 1.00 93.31 70 PRO A C 1
ATOM 480 O O . PRO A 1 70 ? 9.830 -6.580 -2.014 1.00 93.31 70 PRO A O 1
ATOM 483 N N . GLU A 1 71 ? 11.241 -8.055 -1.072 1.00 92.75 71 GLU A N 1
ATOM 484 C CA . GLU A 1 71 ? 12.339 -7.740 -1.976 1.00 92.75 71 GLU A CA 1
ATOM 485 C C . GLU A 1 71 ? 12.132 -8.343 -3.366 1.00 92.75 71 GLU A C 1
ATOM 487 O O . GLU A 1 71 ? 11.471 -9.367 -3.533 1.00 92.75 71 GLU A O 1
ATOM 492 N N . GLU A 1 72 ? 12.688 -7.670 -4.371 1.00 91.25 72 GLU A N 1
ATOM 493 C CA . GLU A 1 72 ? 12.816 -8.241 -5.709 1.00 91.25 72 GLU A CA 1
ATOM 494 C C . GLU A 1 72 ? 13.866 -9.356 -5.672 1.00 91.25 72 GLU A C 1
ATOM 496 O O . GLU A 1 72 ? 14.894 -9.203 -5.012 1.00 91.25 72 GLU A O 1
ATOM 501 N N . ASP A 1 73 ? 13.618 -10.464 -6.370 1.00 89.44 73 ASP A N 1
ATOM 502 C CA . ASP A 1 73 ? 14.567 -11.575 -6.432 1.00 89.44 73 ASP A CA 1
ATOM 503 C C . ASP A 1 73 ? 15.829 -11.155 -7.215 1.00 89.44 73 ASP A C 1
ATOM 505 O O . ASP A 1 73 ? 15.757 -10.936 -8.430 1.00 89.44 73 ASP A O 1
ATOM 509 N N . PRO A 1 74 ? 17.005 -11.075 -6.562 1.00 86.38 74 PRO A N 1
ATOM 510 C CA . PRO A 1 74 ? 18.231 -10.612 -7.205 1.00 86.38 74 PRO A CA 1
ATOM 511 C C . PRO A 1 74 ? 18.804 -11.614 -8.219 1.00 86.38 74 PRO A C 1
ATOM 513 O O . PRO A 1 74 ? 19.706 -11.265 -8.980 1.00 86.38 74 PRO A O 1
ATOM 516 N N . SER A 1 75 ? 18.326 -12.863 -8.231 1.00 88.94 75 SER A N 1
ATOM 517 C CA . SER A 1 75 ? 18.767 -13.893 -9.176 1.00 88.94 75 SER A CA 1
ATOM 518 C C . SER A 1 75 ? 18.114 -13.759 -10.557 1.00 88.94 75 SER A C 1
ATOM 520 O O . SER A 1 75 ? 18.599 -14.330 -11.542 1.00 88.94 75 SER A O 1
ATOM 522 N N . VAL A 1 76 ? 17.037 -12.976 -10.658 1.00 87.62 76 VAL A N 1
ATOM 523 C CA . VAL A 1 76 ? 16.295 -12.775 -11.901 1.00 87.62 76 VAL A CA 1
ATOM 524 C C . VAL A 1 76 ? 17.082 -11.865 -12.837 1.00 87.62 76 VAL A C 1
ATOM 526 O O . VAL A 1 76 ? 17.415 -10.721 -12.531 1.00 87.62 76 VAL A O 1
ATOM 529 N N . ARG A 1 77 ? 17.369 -12.367 -14.043 1.00 91.31 77 ARG A N 1
ATOM 530 C CA . ARG A 1 77 ? 18.037 -11.572 -15.075 1.00 91.31 77 ARG A CA 1
ATOM 531 C C . ARG A 1 77 ? 17.061 -10.552 -15.658 1.00 91.31 77 ARG A C 1
ATOM 533 O O . ARG A 1 77 ? 16.108 -10.916 -16.340 1.00 91.31 77 ARG A O 1
ATOM 540 N N . CYS A 1 78 ? 17.352 -9.274 -15.450 1.00 91.94 78 CYS A N 1
ATOM 541 C CA . CYS A 1 78 ? 16.572 -8.178 -16.009 1.00 91.94 78 CYS A CA 1
ATOM 542 C C . CYS A 1 78 ? 16.721 -8.106 -17.536 1.00 91.94 78 CYS A C 1
ATOM 544 O O . CYS A 1 78 ? 17.777 -7.732 -18.046 1.00 91.94 78 CYS A O 1
ATOM 546 N N . PHE A 1 79 ? 15.669 -8.459 -18.278 1.00 90.56 79 PHE A N 1
ATOM 547 C CA . PHE A 1 79 ? 15.654 -8.324 -19.742 1.00 90.56 79 PHE A CA 1
ATOM 548 C C . PHE A 1 79 ? 15.281 -6.909 -20.195 1.00 90.56 79 PHE A C 1
ATOM 550 O O . PHE A 1 79 ? 15.770 -6.428 -21.216 1.00 90.56 79 PHE A O 1
ATOM 557 N N . ARG A 1 80 ? 14.409 -6.242 -19.437 1.00 91.25 80 ARG A N 1
ATOM 558 C CA . ARG A 1 80 ? 14.000 -4.855 -19.644 1.00 91.25 80 ARG A CA 1
ATOM 559 C C . ARG A 1 80 ? 13.643 -4.251 -18.297 1.00 91.25 80 ARG A C 1
ATOM 561 O O . ARG A 1 80 ? 12.909 -4.863 -17.531 1.00 91.25 80 ARG A O 1
ATOM 568 N N . TYR A 1 81 ? 14.138 -3.046 -18.059 1.00 92.44 81 TYR A N 1
ATOM 569 C CA . TYR A 1 81 ? 13.760 -2.252 -16.901 1.00 92.44 81 TYR A CA 1
ATOM 570 C C . TYR A 1 81 ? 12.472 -1.482 -17.205 1.00 92.44 81 TYR A C 1
ATOM 572 O O . TYR A 1 81 ? 12.417 -0.742 -18.189 1.00 92.44 81 TYR A O 1
ATOM 580 N N . HIS A 1 82 ? 11.446 -1.673 -16.383 1.00 93.25 82 HIS A N 1
ATOM 581 C CA . HIS A 1 82 ? 10.171 -0.965 -16.474 1.00 93.25 82 HIS A CA 1
ATOM 582 C C . HIS A 1 82 ? 9.626 -0.774 -15.051 1.00 93.25 82 HIS A C 1
ATOM 584 O O . HIS A 1 82 ? 8.973 -1.674 -14.519 1.00 93.25 82 HIS A O 1
ATOM 590 N N . PRO A 1 83 ? 9.957 0.351 -14.395 1.00 95.06 83 PRO A N 1
ATOM 591 C CA . PRO A 1 83 ? 9.736 0.495 -12.970 1.00 95.06 83 PRO A CA 1
ATOM 592 C C . PRO A 1 83 ? 8.257 0.665 -12.642 1.00 95.06 83 PRO A C 1
ATOM 594 O O . PRO A 1 83 ? 7.545 1.436 -13.291 1.00 95.06 83 PRO A O 1
ATOM 597 N N . VAL A 1 84 ? 7.842 -0.007 -11.573 1.00 97.06 84 VAL A N 1
ATOM 598 C CA . VAL A 1 84 ? 6.535 0.169 -10.941 1.00 97.06 84 VAL A CA 1
ATOM 599 C C . VAL A 1 84 ? 6.746 0.518 -9.476 1.00 97.06 84 VAL A C 1
ATOM 601 O O . VAL A 1 84 ? 7.447 -0.196 -8.755 1.00 97.06 84 VAL A O 1
ATOM 604 N N . VAL A 1 85 ? 6.153 1.627 -9.039 1.00 97.94 85 VAL A N 1
ATOM 605 C CA . VAL A 1 85 ? 6.248 2.119 -7.662 1.00 97.94 85 VAL A CA 1
ATOM 606 C C . VAL A 1 85 ? 4.959 1.786 -6.925 1.00 97.94 85 VAL A C 1
ATOM 608 O O . VAL A 1 85 ? 3.879 2.203 -7.336 1.00 97.94 85 VAL A O 1
ATOM 611 N N . TYR A 1 86 ? 5.080 1.061 -5.818 1.00 98.31 86 TYR A N 1
ATOM 612 C CA . TYR A 1 86 ? 3.999 0.823 -4.866 1.00 98.31 86 TYR A CA 1
ATOM 613 C C . TYR A 1 86 ? 4.216 1.665 -3.616 1.00 98.31 86 TYR A C 1
ATOM 615 O O . TYR A 1 86 ? 5.335 1.761 -3.104 1.00 98.31 86 TYR A O 1
ATOM 623 N N . ARG A 1 87 ? 3.135 2.257 -3.112 1.00 98.44 87 ARG A N 1
ATOM 624 C CA . ARG A 1 87 ? 3.141 3.114 -1.928 1.00 98.44 87 ARG A CA 1
ATOM 625 C C . ARG A 1 87 ? 1.929 2.835 -1.050 1.00 98.44 87 ARG A C 1
ATOM 627 O O . ARG A 1 87 ? 0.828 2.674 -1.566 1.00 98.44 87 ARG A O 1
ATOM 634 N N . ALA A 1 88 ? 2.137 2.813 0.262 1.00 98.31 88 ALA A N 1
ATOM 635 C CA . ALA A 1 88 ? 1.080 2.797 1.267 1.00 98.31 88 ALA A CA 1
ATOM 636 C C . ALA A 1 88 ? 1.340 3.892 2.299 1.00 98.31 88 ALA A C 1
ATOM 638 O O . ALA A 1 88 ? 2.404 3.925 2.918 1.00 98.31 88 ALA A O 1
ATOM 639 N N . GLU A 1 89 ? 0.366 4.774 2.490 1.00 98.31 89 GLU A N 1
ATOM 640 C CA . GLU A 1 89 ? 0.454 5.902 3.416 1.00 98.31 89 GLU A CA 1
ATOM 641 C C . GLU A 1 89 ? -0.812 6.009 4.255 1.00 98.31 89 GLU A C 1
ATOM 643 O O . GLU A 1 89 ? -1.913 5.735 3.780 1.00 98.31 89 GLU A O 1
ATOM 648 N N . GLY A 1 90 ? -0.665 6.432 5.506 1.00 96.88 90 GLY A N 1
ATOM 649 C CA . GLY A 1 90 ? -1.794 6.690 6.392 1.00 96.88 90 GLY A CA 1
ATOM 650 C C . GLY A 1 90 ? -1.557 6.142 7.786 1.00 96.88 90 GLY A C 1
ATOM 651 O O . GLY A 1 90 ? -0.441 6.187 8.294 1.00 96.88 90 GLY A O 1
ATOM 652 N N . ILE A 1 91 ? -2.622 5.649 8.411 1.00 95.44 91 ILE A N 1
ATOM 653 C CA . ILE A 1 91 ? -2.608 5.119 9.770 1.00 95.44 91 ILE A CA 1
ATOM 654 C C . ILE A 1 91 ? -2.877 3.616 9.718 1.00 95.44 91 ILE A C 1
ATOM 656 O O . ILE A 1 91 ? -3.907 3.186 9.204 1.00 95.44 91 ILE A O 1
ATOM 660 N N . LEU A 1 92 ? -1.975 2.820 10.281 1.00 94.38 92 LEU A N 1
ATOM 661 C CA . LEU A 1 92 ? -2.164 1.396 10.521 1.00 94.38 92 LEU A CA 1
ATOM 662 C C . LEU A 1 92 ? -2.268 1.183 12.027 1.00 94.38 92 LEU A C 1
ATOM 664 O O . LEU A 1 92 ? -1.282 1.347 12.745 1.00 94.38 92 LEU A O 1
ATOM 668 N N . ARG A 1 93 ? -3.467 0.849 12.514 1.00 91.56 93 ARG A N 1
ATOM 669 C CA . ARG A 1 93 ? -3.741 0.653 13.945 1.00 91.56 93 ARG A CA 1
ATOM 670 C C . ARG A 1 93 ? -3.161 1.765 14.821 1.00 91.56 93 ARG A C 1
ATOM 672 O O . ARG A 1 93 ? -2.395 1.523 15.751 1.00 91.56 93 ARG A O 1
ATOM 679 N N . GLY A 1 94 ? -3.520 3.008 14.502 1.00 90.12 94 GLY A N 1
ATOM 680 C CA . GLY A 1 94 ? -3.090 4.192 15.255 1.00 90.12 94 GLY A CA 1
ATOM 681 C C . GLY A 1 94 ? -1.636 4.619 15.021 1.00 90.12 94 GLY A C 1
ATOM 682 O O . GLY A 1 94 ? -1.242 5.684 15.488 1.00 90.12 94 GLY A O 1
ATOM 683 N N . THR A 1 95 ? -0.848 3.843 14.271 1.00 92.06 95 THR A N 1
ATOM 684 C CA . THR A 1 95 ? 0.546 4.168 13.953 1.00 92.06 95 THR A CA 1
ATOM 685 C C . THR A 1 95 ? 0.642 4.755 12.544 1.00 92.06 95 THR A C 1
ATOM 687 O O . THR A 1 95 ? 0.163 4.123 11.599 1.00 92.06 95 THR A O 1
ATOM 690 N N . PRO A 1 96 ? 1.239 5.946 12.359 1.00 95.25 96 PRO A N 1
ATOM 691 C CA . PRO A 1 96 ? 1.462 6.495 11.031 1.00 95.25 96 PRO A CA 1
ATOM 692 C C . PRO A 1 96 ? 2.494 5.659 10.273 1.00 95.25 96 PRO A C 1
ATOM 694 O O . PRO A 1 96 ? 3.560 5.351 10.803 1.00 95.25 96 PRO A O 1
ATOM 697 N N . ILE A 1 97 ? 2.183 5.316 9.025 1.00 96.19 97 ILE A N 1
ATOM 698 C CA . ILE A 1 97 ? 3.078 4.574 8.139 1.00 96.19 97 ILE A CA 1
ATOM 699 C C . ILE A 1 97 ? 3.277 5.312 6.814 1.00 96.19 97 ILE A C 1
ATOM 701 O O . ILE A 1 97 ? 2.382 5.999 6.317 1.00 96.19 97 ILE A O 1
ATOM 705 N N . SER A 1 98 ? 4.456 5.126 6.228 1.00 96.94 98 SER A N 1
ATOM 706 C CA . SER A 1 98 ? 4.758 5.460 4.838 1.00 96.94 98 SER A CA 1
ATOM 707 C C . SER A 1 98 ? 5.720 4.402 4.315 1.00 96.94 98 SER A C 1
ATOM 709 O O . SER A 1 98 ? 6.870 4.324 4.743 1.00 96.94 98 SER A O 1
ATOM 711 N N . VAL A 1 99 ? 5.218 3.539 3.439 1.00 97.12 99 VAL A N 1
ATOM 712 C CA . VAL A 1 99 ? 5.971 2.432 2.845 1.00 97.12 99 VAL A CA 1
ATOM 713 C C . VAL A 1 99 ? 6.024 2.663 1.349 1.00 97.12 99 VAL A C 1
ATOM 715 O O . VAL A 1 99 ? 4.997 2.942 0.733 1.00 97.12 99 VAL A O 1
ATOM 718 N N . VAL A 1 100 ? 7.214 2.540 0.764 1.00 97.50 100 VAL A N 1
ATOM 719 C CA . VAL A 1 100 ? 7.438 2.719 -0.674 1.00 97.50 100 VAL A CA 1
ATOM 720 C C . VAL A 1 100 ? 8.360 1.625 -1.177 1.00 97.50 100 VAL A C 1
ATOM 722 O O . VAL A 1 100 ? 9.392 1.352 -0.562 1.00 97.50 100 VAL A O 1
ATOM 725 N N . ARG A 1 101 ? 8.026 1.030 -2.321 1.00 97.38 101 ARG A N 1
ATOM 726 C CA . ARG A 1 101 ? 8.923 0.122 -3.035 1.00 97.38 101 ARG A CA 1
ATOM 727 C C . ARG A 1 101 ? 8.830 0.340 -4.533 1.00 97.38 101 ARG A C 1
ATOM 729 O O . ARG A 1 101 ? 7.736 0.396 -5.084 1.00 97.38 101 ARG A O 1
ATOM 736 N N . THR A 1 102 ? 9.988 0.387 -5.178 1.00 96.62 102 THR A N 1
ATOM 737 C CA . THR A 1 102 ? 10.100 0.324 -6.635 1.00 96.62 102 THR A CA 1
ATOM 738 C C . THR A 1 102 ? 10.545 -1.076 -7.029 1.00 96.62 102 THR A C 1
ATOM 740 O O . THR A 1 102 ? 11.553 -1.562 -6.514 1.00 96.62 102 THR A O 1
ATOM 743 N N . TYR A 1 103 ? 9.806 -1.699 -7.941 1.00 95.88 103 TYR A N 1
ATOM 744 C CA . TYR A 1 103 ? 10.189 -2.942 -8.608 1.00 95.88 103 TYR A CA 1
ATOM 745 C C . TYR A 1 103 ? 10.588 -2.618 -10.038 1.00 95.88 103 TYR A C 1
ATOM 747 O O . TYR A 1 103 ? 9.841 -1.940 -10.742 1.00 95.88 103 TYR A O 1
ATOM 755 N N . GLY A 1 104 ? 11.784 -3.037 -10.439 1.00 94.19 104 GLY A N 1
ATOM 756 C CA . GLY A 1 104 ? 12.402 -2.597 -11.688 1.00 94.19 104 GLY A CA 1
ATOM 757 C C . GLY A 1 104 ? 12.316 -3.620 -12.809 1.00 94.19 104 GLY A C 1
ATOM 758 O O . GLY A 1 104 ? 12.065 -3.259 -13.961 1.00 94.19 104 GLY A O 1
ATOM 759 N N . CYS A 1 105 ? 12.558 -4.886 -12.473 1.00 92.81 105 CYS A N 1
ATOM 760 C CA . CYS A 1 105 ? 12.669 -5.962 -13.451 1.00 92.81 105 CYS A CA 1
ATOM 761 C C . CYS A 1 105 ? 11.632 -7.056 -13.215 1.00 92.81 105 CYS A C 1
ATOM 763 O O . CYS A 1 105 ? 11.112 -7.618 -14.180 1.00 92.81 105 CYS A O 1
ATOM 765 N N . LEU A 1 106 ? 11.305 -7.330 -11.953 1.00 92.25 106 LEU A N 1
ATOM 766 C CA . LEU A 1 106 ? 10.249 -8.256 -11.575 1.00 92.25 106 LEU A CA 1
ATOM 767 C C . LEU A 1 106 ? 9.448 -7.721 -10.385 1.00 92.25 106 LEU A C 1
ATOM 769 O O . LEU A 1 106 ? 10.001 -7.380 -9.344 1.00 92.25 106 LEU A O 1
ATOM 773 N N . ILE A 1 107 ? 8.123 -7.709 -10.525 1.00 93.62 107 ILE A N 1
ATOM 774 C CA . ILE A 1 107 ? 7.212 -7.520 -9.394 1.00 93.62 107 ILE A CA 1
ATOM 775 C C . ILE A 1 107 ? 6.955 -8.914 -8.799 1.00 93.62 107 ILE A C 1
ATOM 777 O O . ILE A 1 107 ? 6.485 -9.785 -9.537 1.00 93.62 107 ILE A O 1
ATOM 781 N N . PRO A 1 108 ? 7.271 -9.159 -7.516 1.00 94.06 108 PRO A N 1
ATOM 782 C CA . PRO A 1 108 ? 6.991 -10.438 -6.870 1.00 94.06 108 PRO A CA 1
ATOM 783 C C . PRO A 1 108 ? 5.482 -10.650 -6.691 1.00 94.06 108 PRO A C 1
ATOM 785 O O . PRO A 1 108 ? 4.681 -9.734 -6.884 1.00 94.06 108 PRO A O 1
ATOM 788 N N . GLU A 1 109 ? 5.077 -11.849 -6.272 1.00 93.50 109 GLU A N 1
ATOM 789 C CA . GLU A 1 109 ? 3.697 -12.054 -5.834 1.00 93.50 109 GLU A CA 1
ATOM 790 C C . GLU A 1 109 ? 3.411 -11.191 -4.601 1.00 93.50 109 GLU A C 1
ATOM 792 O O . GLU A 1 109 ? 4.070 -11.309 -3.564 1.00 93.50 109 GLU A O 1
ATOM 797 N N . LEU A 1 110 ? 2.437 -10.290 -4.732 1.00 95.31 110 LEU A N 1
ATOM 798 C CA . LEU A 1 110 ? 2.047 -9.372 -3.671 1.00 95.31 110 LEU A CA 1
ATOM 799 C C . LEU A 1 110 ? 0.768 -9.855 -2.971 1.00 95.31 110 LEU A C 1
ATOM 801 O O . LEU A 1 110 ? -0.115 -10.428 -3.612 1.00 95.31 110 LEU A O 1
ATOM 805 N N . PRO A 1 111 ? 0.633 -9.602 -1.657 1.00 95.19 111 PRO A N 1
ATOM 806 C CA . PRO A 1 111 ? -0.568 -9.950 -0.907 1.00 95.19 111 PRO A CA 1
ATOM 807 C C . PRO A 1 111 ? -1.794 -9.147 -1.363 1.00 95.19 111 PRO A C 1
ATOM 809 O O . PRO A 1 111 ? -1.677 -8.117 -2.026 1.00 95.19 111 PRO A O 1
ATOM 812 N N . ALA A 1 112 ? -2.981 -9.582 -0.921 1.00 94.44 112 ALA A N 1
ATOM 813 C CA . ALA A 1 112 ? -4.281 -9.015 -1.303 1.00 94.44 112 ALA A CA 1
ATOM 814 C C . ALA A 1 112 ? -4.418 -7.496 -1.089 1.00 94.44 112 ALA A C 1
ATOM 816 O O . ALA A 1 112 ? -5.248 -6.866 -1.735 1.00 94.44 112 ALA A O 1
ATOM 817 N N . LEU A 1 113 ? -3.603 -6.907 -0.209 1.00 96.75 113 LEU A N 1
ATOM 818 C CA . LEU A 1 113 ? -3.519 -5.462 -0.000 1.00 96.75 113 LEU A CA 1
ATOM 819 C C . LEU A 1 113 ? -3.110 -4.675 -1.258 1.00 96.75 113 LEU A C 1
ATOM 821 O O . LEU A 1 113 ? -3.462 -3.511 -1.379 1.00 96.75 113 LEU A O 1
ATOM 825 N N . TRP A 1 114 ? -2.354 -5.277 -2.177 1.00 96.69 114 TRP A N 1
ATOM 826 C CA . TRP A 1 114 ? -1.811 -4.590 -3.358 1.00 96.69 114 TRP A CA 1
ATOM 827 C C . TRP A 1 114 ? -2.583 -4.895 -4.647 1.00 96.69 114 TRP A C 1
ATOM 829 O O . TRP A 1 114 ? -2.121 -4.572 -5.739 1.00 96.69 114 TRP A O 1
ATOM 839 N N . ALA A 1 115 ? -3.751 -5.531 -4.532 1.00 94.00 115 ALA A N 1
ATOM 840 C CA . ALA A 1 115 ? -4.573 -5.957 -5.658 1.00 94.00 115 ALA A CA 1
ATOM 841 C C . ALA A 1 115 ? -5.631 -4.894 -6.021 1.00 94.00 115 ALA A C 1
ATOM 843 O O . ALA A 1 115 ? -6.820 -5.101 -5.767 1.00 94.00 115 ALA A O 1
ATOM 844 N N . PHE A 1 116 ? -5.201 -3.766 -6.605 1.00 93.88 116 PHE A N 1
ATOM 845 C CA . PHE A 1 116 ? -6.062 -2.649 -7.032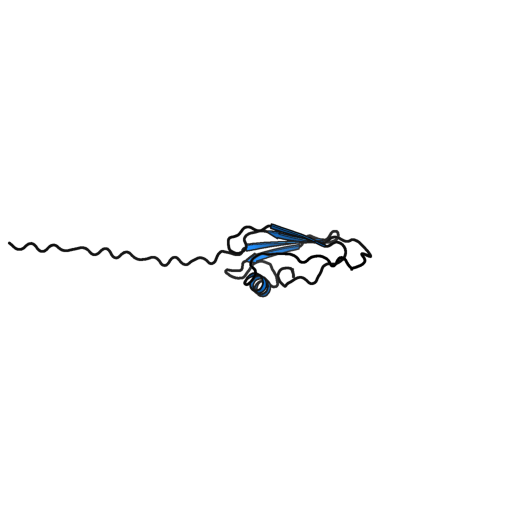 1.00 93.88 116 PHE A CA 1
ATOM 846 C C . PHE A 1 116 ? -5.634 -1.993 -8.359 1.00 93.88 116 PHE A C 1
ATOM 848 O O . PHE A 1 116 ? -4.482 -2.188 -8.816 1.00 93.88 116 PHE A O 1
#

Organism: NCBI:txid480035

pLDDT: mean 86.97, std 16.42, range [39.75, 98.69]

Radius of gyration: 24.43 Å; chains: 1; bounding box: 52×29×90 Å